Protein AF-A0AAV7AF51-F1 (afdb_monomer)

Mean predicted aligned error: 8.23 Å

Radius of gyration: 23.58 Å; Cα contacts (8 Å, |Δi|>4): 149; chains: 1; bounding box: 45×50×57 Å

Structure (mmCIF, N/CA/C/O backbone):
data_AF-A0AAV7AF51-F1
#
_entry.id   AF-A0AAV7AF51-F1
#
loop_
_atom_site.group_PDB
_atom_site.id
_atom_site.type_symbol
_atom_site.label_atom_id
_atom_site.label_alt_id
_atom_site.label_comp_id
_atom_site.label_asym_id
_atom_site.label_entity_id
_atom_site.label_seq_id
_atom_site.pdbx_PDB_ins_code
_atom_site.Cartn_x
_atom_site.Cartn_y
_atom_site.Cartn_z
_atom_site.occupancy
_atom_site.B_iso_or_equiv
_atom_site.auth_seq_id
_atom_site.auth_comp_id
_atom_site.auth_asym_id
_atom_site.auth_atom_id
_atom_site.pdbx_PDB_model_num
ATOM 1 N N . MET A 1 1 ? 22.263 -39.118 -7.794 1.00 68.19 1 MET A N 1
ATOM 2 C CA . MET A 1 1 ? 21.537 -37.838 -7.919 1.00 68.19 1 MET A CA 1
ATOM 3 C C . MET A 1 1 ? 22.509 -36.867 -8.568 1.00 68.19 1 MET A C 1
ATOM 5 O O . MET A 1 1 ? 23.633 -36.802 -8.084 1.00 68.19 1 MET A O 1
ATOM 9 N N . LEU A 1 2 ? 22.166 -36.248 -9.701 1.00 78.75 2 LEU A N 1
ATOM 10 C CA . LEU A 1 2 ? 23.035 -35.232 -10.309 1.00 78.75 2 LEU A CA 1
ATOM 11 C C . LEU A 1 2 ? 23.042 -33.992 -9.411 1.00 78.75 2 LEU A C 1
ATOM 13 O O . LEU A 1 2 ? 22.055 -33.726 -8.725 1.00 78.75 2 LEU A O 1
ATOM 17 N N . SER A 1 3 ? 24.156 -33.263 -9.369 1.00 91.56 3 SER A N 1
ATOM 18 C CA . SER A 1 3 ? 24.152 -31.954 -8.724 1.00 91.56 3 SER A CA 1
ATOM 19 C C . SER A 1 3 ? 23.450 -30.943 -9.634 1.00 91.56 3 SER A C 1
ATOM 21 O O . SER A 1 3 ? 23.501 -31.065 -10.859 1.00 91.56 3 SER A O 1
ATOM 23 N N . LEU A 1 4 ? 22.863 -29.892 -9.054 1.00 89.19 4 LEU A N 1
ATOM 24 C CA . LEU A 1 4 ? 22.310 -28.771 -9.825 1.00 89.19 4 LEU A CA 1
ATOM 25 C C . LEU A 1 4 ? 23.337 -28.202 -10.826 1.00 89.19 4 LEU A C 1
ATOM 27 O O . LEU A 1 4 ? 22.989 -27.822 -11.941 1.00 89.19 4 LEU A O 1
ATOM 31 N N . GLY A 1 5 ? 24.621 -28.179 -10.451 1.00 91.88 5 GLY A N 1
ATOM 32 C CA . GLY A 1 5 ? 25.701 -27.715 -11.323 1.00 91.88 5 GLY A CA 1
ATOM 33 C C . GLY A 1 5 ? 25.912 -28.601 -12.555 1.00 91.88 5 GLY A C 1
ATOM 34 O O . GLY A 1 5 ? 26.175 -28.078 -13.639 1.00 91.88 5 GLY A O 1
ATOM 35 N N . ASP A 1 6 ? 25.765 -29.919 -12.415 1.00 91.88 6 ASP A N 1
ATOM 36 C CA . ASP A 1 6 ? 25.884 -30.865 -13.532 1.00 91.88 6 ASP A CA 1
ATOM 37 C C . ASP A 1 6 ? 24.681 -30.769 -14.474 1.00 91.88 6 ASP A C 1
ATOM 39 O O . ASP A 1 6 ? 24.840 -30.801 -15.696 1.00 91.88 6 ASP A O 1
ATOM 43 N N . GLU A 1 7 ? 23.487 -30.562 -13.916 1.00 90.12 7 GLU A N 1
ATOM 44 C CA . GLU A 1 7 ? 22.266 -30.339 -14.691 1.00 90.12 7 GLU A CA 1
ATOM 45 C C . GLU A 1 7 ? 22.342 -29.052 -15.520 1.00 90.12 7 GLU A C 1
ATOM 47 O O . GLU A 1 7 ? 22.023 -29.076 -16.709 1.00 90.12 7 GLU A O 1
ATOM 52 N N . ILE A 1 8 ? 22.832 -27.947 -14.942 1.00 88.56 8 ILE A N 1
ATOM 53 C CA . ILE A 1 8 ? 23.019 -26.673 -15.6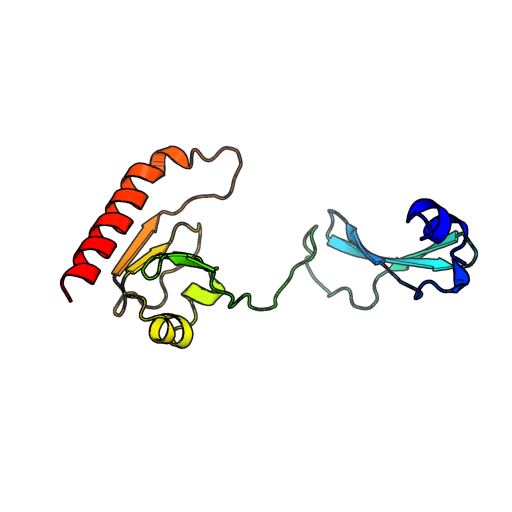57 1.00 88.56 8 ILE A CA 1
ATOM 54 C C . ILE A 1 8 ? 24.047 -26.822 -16.787 1.00 88.56 8 ILE A C 1
ATOM 56 O O . ILE A 1 8 ? 23.803 -2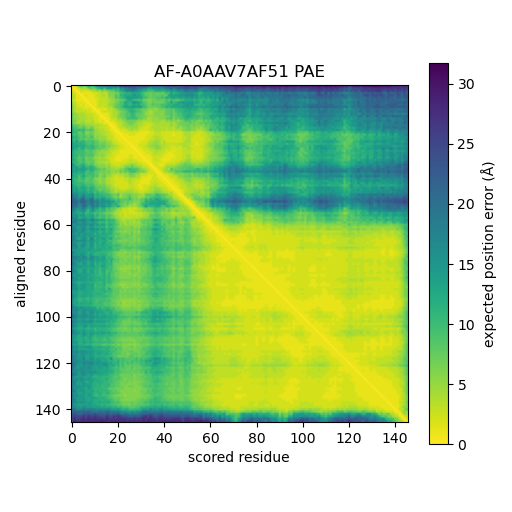6.353 -17.899 1.00 88.56 8 ILE A O 1
ATOM 60 N N . LYS A 1 9 ? 25.180 -27.494 -16.538 1.00 89.06 9 LYS A N 1
ATOM 61 C CA . LYS A 1 9 ? 26.220 -27.722 -17.561 1.00 89.06 9 LYS A CA 1
ATOM 62 C C . LYS A 1 9 ? 25.721 -28.597 -18.712 1.00 89.06 9 LYS A C 1
ATOM 64 O O . LYS A 1 9 ? 26.061 -28.337 -19.863 1.00 89.06 9 LYS A O 1
ATOM 69 N N . GLY A 1 10 ? 24.913 -29.613 -18.409 1.00 88.62 10 GLY A N 1
ATOM 70 C CA . GLY A 1 10 ? 24.296 -30.491 -19.407 1.00 88.62 10 GLY A CA 1
ATOM 71 C C . GLY A 1 10 ? 23.070 -29.886 -20.102 1.00 88.62 10 GLY A C 1
ATOM 72 O O . GLY A 1 10 ? 22.523 -30.485 -21.035 1.00 88.62 10 GLY A O 1
ATOM 73 N N . PHE A 1 11 ? 22.595 -28.715 -19.667 1.00 88.94 11 PHE A N 1
ATOM 74 C CA . PHE A 1 11 ? 21.384 -28.118 -20.205 1.00 88.94 11 PHE A CA 1
ATOM 75 C C . PHE A 1 11 ? 21.633 -27.442 -21.561 1.00 88.94 11 PHE A C 1
ATOM 77 O O . PHE A 1 11 ? 22.330 -26.435 -21.674 1.00 88.94 11 PHE A O 1
ATOM 84 N N . SER A 1 12 ? 20.985 -27.945 -22.617 1.00 87.62 12 SER A N 1
ATOM 85 C CA . SER A 1 12 ? 21.000 -27.275 -23.921 1.00 87.62 12 SER A CA 1
ATOM 86 C C . SER A 1 12 ? 20.226 -25.953 -23.883 1.00 87.62 12 SER A C 1
ATOM 88 O O . SER A 1 12 ? 19.002 -25.953 -23.732 1.00 87.62 12 SER A O 1
ATOM 90 N N . LYS A 1 13 ? 20.921 -24.831 -24.116 1.00 81.62 13 LYS A N 1
ATOM 91 C CA . LYS A 1 13 ? 20.324 -23.484 -24.222 1.00 81.62 13 LYS A CA 1
ATOM 92 C C . LYS A 1 13 ? 19.202 -23.393 -25.266 1.00 81.62 13 LYS A C 1
ATOM 94 O O . LYS A 1 13 ? 18.299 -22.578 -25.115 1.00 81.62 13 LYS A O 1
ATOM 99 N N . ASN A 1 14 ? 19.204 -24.258 -26.282 1.00 83.25 14 ASN A N 1
ATOM 100 C CA . ASN A 1 14 ? 18.152 -24.306 -27.304 1.00 83.25 14 ASN A CA 1
ATOM 101 C C . ASN A 1 14 ? 16.798 -24.781 -26.756 1.00 83.25 14 ASN A C 1
ATOM 103 O O . ASN A 1 14 ? 15.776 -24.536 -27.388 1.00 83.25 14 ASN A O 1
ATOM 107 N N . ARG A 1 15 ? 16.784 -25.428 -25.582 1.00 86.94 15 ARG A N 1
ATOM 108 C CA . ARG A 1 15 ? 15.562 -25.837 -24.874 1.00 86.94 15 ARG A CA 1
ATOM 109 C C . ARG A 1 15 ? 14.985 -24.737 -23.980 1.00 86.94 15 ARG A C 1
ATOM 111 O O . ARG A 1 15 ? 13.907 -24.930 -23.425 1.00 86.94 15 ARG A O 1
ATOM 118 N N . LEU A 1 16 ? 15.675 -23.604 -23.814 1.00 84.38 16 LEU A N 1
ATOM 119 C CA . LEU A 1 16 ? 15.101 -22.455 -23.114 1.00 84.38 16 LEU A CA 1
ATOM 120 C C . LEU A 1 16 ? 13.932 -21.902 -23.931 1.00 84.38 16 LEU A C 1
ATOM 122 O O . LEU A 1 16 ? 14.048 -21.710 -25.145 1.00 84.38 16 LEU A O 1
ATOM 126 N N . LYS A 1 17 ? 12.817 -21.597 -23.255 1.00 87.88 17 LYS A N 1
ATOM 127 C CA . LYS A 1 17 ? 11.739 -20.806 -23.857 1.00 87.88 17 LYS A CA 1
ATOM 128 C C . LYS A 1 17 ? 12.345 -19.502 -24.368 1.00 87.88 17 LYS A C 1
ATOM 130 O O . LYS A 1 17 ? 13.064 -18.835 -23.627 1.00 87.88 17 LYS A O 1
ATOM 135 N N . LYS A 1 18 ? 12.067 -19.148 -25.621 1.00 87.50 18 LYS A N 1
ATOM 136 C CA . LYS A 1 18 ? 12.490 -17.857 -26.167 1.00 87.50 18 LYS A CA 1
ATOM 137 C C . LYS A 1 18 ? 11.777 -16.759 -25.381 1.00 87.50 18 LYS A C 1
ATOM 139 O O . LYS A 1 18 ? 10.558 -16.799 -25.257 1.00 87.50 18 LYS A O 1
ATOM 144 N N . GLN A 1 19 ? 12.555 -15.844 -24.816 1.00 88.06 19 GLN A N 1
ATOM 145 C CA . GLN A 1 19 ? 12.061 -14.707 -24.050 1.00 88.06 19 GLN A CA 1
ATOM 146 C C . GLN A 1 19 ? 12.470 -13.418 -24.754 1.00 88.06 19 GLN A C 1
ATOM 148 O O . GLN A 1 19 ? 13.516 -13.360 -25.407 1.00 88.06 19 GLN A O 1
ATOM 153 N N . CYS A 1 20 ? 11.644 -12.398 -24.588 1.00 91.81 20 CYS A N 1
ATOM 154 C CA . CYS A 1 20 ? 11.998 -11.017 -24.860 1.00 91.81 20 CYS A CA 1
ATOM 155 C C . CYS A 1 20 ? 11.796 -10.220 -23.571 1.00 91.81 20 CYS A C 1
ATOM 157 O O . CYS A 1 20 ? 10.930 -10.564 -22.763 1.00 91.81 20 CYS A O 1
ATOM 159 N N . THR A 1 21 ? 12.604 -9.188 -23.379 1.00 92.25 21 THR A N 1
ATOM 160 C CA . THR A 1 21 ? 12.547 -8.325 -22.203 1.00 92.25 21 THR A CA 1
ATOM 161 C C . THR A 1 21 ? 12.093 -6.950 -22.644 1.00 92.25 21 THR A C 1
ATOM 163 O O . THR A 1 21 ? 12.732 -6.323 -23.482 1.00 92.25 21 THR A O 1
ATOM 166 N N . ARG A 1 22 ? 10.998 -6.465 -22.065 1.00 93.75 22 ARG A N 1
ATOM 167 C CA . ARG A 1 22 ? 10.592 -5.069 -22.206 1.00 93.75 22 ARG A CA 1
ATOM 168 C C . ARG A 1 22 ? 11.349 -4.232 -21.180 1.00 93.75 22 ARG A C 1
ATOM 170 O O . ARG A 1 22 ? 11.214 -4.468 -19.983 1.00 93.75 22 ARG A O 1
ATOM 177 N N . VAL A 1 23 ? 12.130 -3.265 -21.641 1.00 92.75 23 VAL A N 1
ATOM 178 C CA . VAL A 1 23 ? 12.927 -2.363 -20.802 1.00 92.75 23 VAL A CA 1
ATOM 179 C C . VAL A 1 23 ? 12.309 -0.973 -20.858 1.00 92.75 23 VAL A C 1
ATOM 181 O O . VAL A 1 23 ? 12.070 -0.448 -21.942 1.00 92.75 23 VAL A O 1
ATOM 184 N N . THR A 1 24 ? 12.054 -0.375 -19.693 1.00 92.31 24 THR A N 1
ATOM 185 C CA . THR A 1 24 ? 11.644 1.032 -19.567 1.00 92.31 24 THR A CA 1
ATOM 186 C C . THR A 1 24 ? 12.837 1.829 -19.052 1.00 92.31 24 THR A C 1
ATOM 188 O O . THR A 1 24 ? 13.364 1.519 -17.986 1.00 92.31 24 THR A O 1
ATOM 191 N N . SER A 1 25 ? 13.303 2.813 -19.821 1.00 90.75 25 SER A N 1
ATOM 192 C CA . SER A 1 25 ? 14.407 3.689 -19.414 1.00 90.75 25 SER A CA 1
ATOM 193 C C . SER A 1 25 ? 13.953 4.709 -18.366 1.00 90.75 25 SER A C 1
ATOM 195 O O . SER A 1 25 ? 12.759 4.928 -18.182 1.00 90.75 25 SER A O 1
ATOM 197 N N . LEU A 1 26 ? 14.900 5.435 -17.760 1.00 90.69 26 LEU A N 1
ATOM 198 C CA . LEU A 1 26 ? 14.601 6.547 -16.843 1.00 90.69 26 LEU A CA 1
ATOM 199 C C . LEU A 1 26 ? 13.793 7.684 -17.492 1.00 90.69 26 LEU A C 1
ATOM 201 O O . LEU A 1 26 ? 13.117 8.430 -16.792 1.00 90.69 26 LEU A O 1
ATOM 205 N N . SER A 1 27 ? 13.841 7.815 -18.821 1.00 90.00 27 SER A N 1
ATOM 206 C CA . SER A 1 27 ? 13.026 8.785 -19.562 1.00 90.00 27 SER A CA 1
ATOM 207 C C . SER A 1 27 ? 11.627 8.258 -19.903 1.00 90.00 27 SER A C 1
ATOM 209 O O . SER A 1 27 ? 10.883 8.936 -20.602 1.00 90.00 27 SER A O 1
ATOM 211 N N . GLY A 1 28 ? 11.304 7.024 -19.510 1.00 90.31 28 GLY A N 1
ATOM 212 C CA . GLY A 1 28 ? 10.059 6.338 -19.848 1.00 90.31 28 GLY A CA 1
ATOM 213 C C . GLY A 1 28 ? 10.011 5.738 -21.253 1.00 90.31 28 GLY A C 1
ATOM 214 O O . GLY A 1 28 ? 8.980 5.197 -21.646 1.00 90.31 28 GLY A O 1
ATOM 215 N N . LYS A 1 29 ? 11.117 5.779 -22.011 1.00 91.06 29 LYS A N 1
ATOM 216 C CA . LYS A 1 29 ? 11.192 5.124 -23.324 1.00 91.06 29 LYS A CA 1
ATOM 217 C C . LYS A 1 29 ? 11.136 3.608 -23.133 1.00 91.06 29 LYS A C 1
ATOM 219 O O . LYS A 1 29 ? 11.892 3.077 -22.316 1.00 91.06 29 LYS A O 1
ATOM 224 N N . ARG A 1 30 ? 10.292 2.920 -23.906 1.00 92.88 30 ARG A N 1
ATOM 225 C CA . ARG A 1 30 ? 10.180 1.459 -23.877 1.00 92.88 30 ARG A CA 1
ATOM 226 C C . ARG A 1 30 ? 10.853 0.831 -25.093 1.00 92.88 30 ARG A C 1
ATOM 228 O O . ARG A 1 30 ? 10.654 1.266 -26.223 1.00 92.88 30 ARG A O 1
ATOM 235 N N . ILE A 1 31 ? 11.658 -0.197 -24.844 1.00 94.44 31 ILE A N 1
ATOM 236 C CA . ILE A 1 31 ? 12.321 -1.012 -25.868 1.00 94.44 31 ILE A CA 1
ATOM 237 C C . ILE A 1 31 ? 12.096 -2.495 -25.572 1.00 94.44 31 ILE A C 1
ATOM 239 O O . ILE A 1 31 ? 11.948 -2.889 -24.416 1.00 94.44 31 ILE A O 1
ATOM 243 N N . ILE A 1 32 ? 12.097 -3.324 -26.609 1.00 95.31 32 ILE A N 1
ATOM 244 C CA . ILE A 1 32 ? 12.052 -4.780 -26.508 1.00 95.31 32 ILE A CA 1
ATOM 245 C C . ILE A 1 32 ? 13.424 -5.340 -26.877 1.00 95.31 32 ILE A C 1
ATOM 247 O O . ILE A 1 32 ? 13.869 -5.233 -28.021 1.00 95.31 32 ILE A O 1
ATOM 251 N N . GLU A 1 33 ? 14.081 -5.976 -25.912 1.00 95.19 33 GLU A N 1
ATOM 252 C CA . GLU A 1 33 ? 15.322 -6.717 -26.108 1.00 95.19 33 GLU A CA 1
ATOM 253 C C . GLU A 1 33 ? 15.015 -8.193 -26.371 1.00 95.19 33 GLU A C 1
ATOM 255 O O . GLU A 1 33 ? 14.332 -8.860 -25.592 1.00 95.19 33 GLU A O 1
ATOM 260 N N . THR A 1 34 ? 15.529 -8.740 -27.468 1.00 93.00 34 THR A N 1
ATOM 261 C CA . THR A 1 34 ? 15.386 -10.159 -27.807 1.00 93.00 34 THR A CA 1
ATOM 262 C C . THR A 1 34 ? 16.743 -10.766 -28.126 1.00 93.00 34 THR A C 1
ATOM 264 O O . THR A 1 34 ? 17.462 -10.279 -28.995 1.00 93.00 34 THR A O 1
ATOM 267 N N . TRP A 1 35 ? 17.073 -11.882 -27.478 1.00 86.69 35 TRP A N 1
ATOM 268 C CA . TRP A 1 35 ? 18.258 -12.671 -27.817 1.00 86.69 35 TRP A CA 1
ATOM 269 C C . TRP A 1 35 ? 18.000 -13.535 -29.059 1.00 86.69 35 TRP A C 1
ATOM 271 O O . TRP A 1 35 ? 17.214 -14.487 -29.008 1.00 86.69 35 TRP A O 1
ATOM 281 N N . LYS A 1 36 ? 18.688 -13.238 -30.167 1.00 84.00 36 LYS A N 1
ATOM 282 C CA . LYS A 1 36 ? 18.692 -14.045 -31.400 1.00 84.00 36 LYS A CA 1
ATOM 283 C C . LYS A 1 36 ? 20.121 -14.190 -31.912 1.00 84.00 36 LYS A C 1
ATOM 285 O O . LYS A 1 36 ? 20.881 -13.236 -31.882 1.00 84.00 36 LYS A O 1
ATOM 290 N N . ASP A 1 37 ? 20.495 -15.398 -32.324 1.00 83.00 37 ASP A N 1
ATOM 291 C CA . ASP A 1 37 ? 21.790 -15.680 -32.963 1.00 83.00 37 ASP A CA 1
ATOM 292 C C . ASP A 1 37 ? 23.021 -15.185 -32.179 1.00 83.00 37 ASP A C 1
ATOM 294 O O . ASP A 1 37 ? 24.002 -14.710 -32.737 1.00 83.00 37 ASP A O 1
ATOM 298 N N . SER A 1 38 ? 22.977 -15.334 -30.850 1.00 81.75 38 SER A N 1
ATOM 299 C CA . SER A 1 38 ? 24.011 -14.853 -29.911 1.00 81.75 38 SER A CA 1
ATOM 300 C C . SER A 1 38 ? 24.200 -13.330 -29.874 1.00 81.75 38 SER A C 1
ATOM 302 O O . SER A 1 38 ? 25.182 -12.852 -29.312 1.00 81.75 38 SER A O 1
ATOM 304 N N . LEU A 1 39 ? 23.248 -12.574 -30.418 1.00 85.62 39 LEU A N 1
ATOM 305 C CA . LEU A 1 39 ? 23.193 -11.118 -30.400 1.00 85.62 39 LEU A CA 1
ATOM 306 C C . LEU A 1 39 ? 21.913 -10.642 -29.699 1.00 85.62 39 LEU A C 1
ATOM 308 O O . LEU A 1 39 ? 20.862 -11.291 -29.742 1.00 85.62 39 LEU A O 1
ATOM 312 N N . VAL A 1 40 ? 22.005 -9.487 -29.042 1.00 88.88 40 VAL A N 1
ATOM 313 C CA . VAL A 1 40 ? 20.837 -8.785 -28.501 1.00 88.88 40 VAL A CA 1
ATOM 314 C C . VAL A 1 40 ? 20.294 -7.876 -29.594 1.00 88.88 40 VAL A C 1
ATOM 316 O O . VAL A 1 40 ? 20.968 -6.948 -30.032 1.00 88.88 40 VAL A O 1
ATOM 319 N N . HIS A 1 41 ? 19.070 -8.146 -30.035 1.00 92.12 41 HIS A N 1
ATOM 320 C CA . HIS A 1 41 ? 18.313 -7.235 -30.883 1.00 92.12 41 HIS A CA 1
ATOM 321 C C . HIS A 1 41 ? 17.445 -6.342 -30.010 1.00 92.12 41 HIS A C 1
ATOM 323 O O . HIS A 1 41 ? 16.692 -6.846 -29.179 1.00 92.12 41 HIS A O 1
ATOM 329 N N . VAL A 1 42 ? 17.531 -5.035 -30.231 1.00 94.12 42 VAL A N 1
ATOM 330 C CA . VAL A 1 42 ? 16.761 -4.024 -29.507 1.00 94.12 42 VAL A CA 1
ATOM 331 C C . VAL A 1 42 ? 15.873 -3.296 -30.505 1.00 94.12 42 VAL A C 1
ATOM 333 O O . VAL A 1 42 ? 16.366 -2.806 -31.521 1.00 94.12 42 VAL A O 1
ATOM 336 N N . VAL A 1 43 ? 14.575 -3.239 -30.229 1.00 95.12 43 VAL A N 1
ATOM 337 C CA . VAL A 1 43 ? 13.595 -2.479 -31.019 1.00 95.12 43 VAL A CA 1
ATOM 338 C C . VAL A 1 43 ? 12.771 -1.590 -30.097 1.00 95.12 43 VAL A C 1
ATOM 340 O O . VAL A 1 43 ? 12.655 -1.893 -28.912 1.00 95.12 43 VAL A O 1
ATOM 343 N N . ASP A 1 44 ? 12.201 -0.506 -30.616 1.00 92.94 44 ASP A N 1
ATOM 344 C CA . ASP A 1 44 ? 11.234 0.287 -29.852 1.00 92.94 44 ASP A CA 1
ATOM 345 C C . ASP A 1 44 ? 9.969 -0.548 -29.578 1.00 92.94 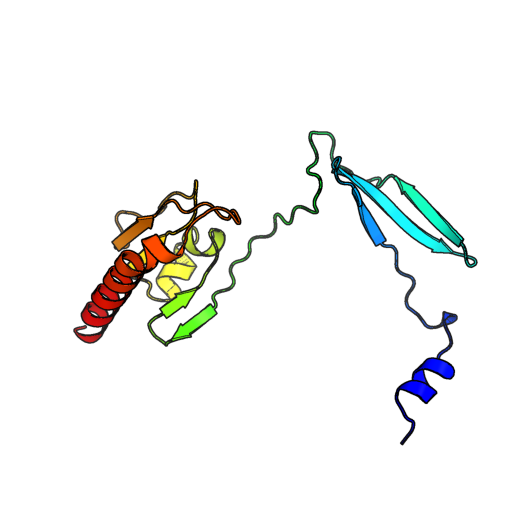44 ASP A C 1
ATOM 347 O O . ASP A 1 44 ? 9.588 -1.399 -30.386 1.00 92.94 44 ASP A O 1
ATOM 351 N N . ASP A 1 45 ? 9.354 -0.349 -28.411 1.00 91.69 45 ASP A N 1
ATOM 352 C CA . ASP A 1 45 ? 8.129 -1.058 -28.030 1.00 91.69 45 ASP A CA 1
ATOM 353 C C . ASP A 1 45 ? 6.936 -0.507 -28.830 1.00 91.69 45 ASP A C 1
ATOM 355 O O . ASP A 1 45 ? 6.590 0.664 -28.656 1.00 91.69 45 ASP A O 1
ATOM 359 N N . PRO A 1 46 ? 6.298 -1.308 -29.706 1.00 86.88 46 PRO A N 1
ATOM 360 C CA . PRO A 1 46 ? 5.189 -0.832 -30.530 1.00 86.88 46 PRO A CA 1
ATOM 361 C C . PRO A 1 46 ? 3.951 -0.472 -29.700 1.00 86.88 46 PRO A C 1
ATOM 363 O O . PRO A 1 46 ? 3.125 0.308 -30.161 1.00 86.88 46 PRO A O 1
ATOM 366 N N . ASP A 1 47 ? 3.841 -1.011 -28.481 1.00 87.19 47 ASP A N 1
ATOM 367 C CA . ASP A 1 47 ? 2.743 -0.738 -27.553 1.00 87.19 47 ASP A CA 1
ATOM 368 C C . ASP A 1 47 ? 3.061 0.439 -26.608 1.00 87.19 47 ASP A C 1
ATOM 370 O O . ASP A 1 47 ? 2.401 0.612 -25.577 1.00 87.19 47 ASP A O 1
ATOM 374 N N . GLN A 1 48 ? 4.104 1.232 -26.889 1.00 83.12 48 GLN A N 1
ATOM 375 C CA . GLN A 1 48 ? 4.405 2.410 -26.082 1.00 83.12 48 GLN A CA 1
ATOM 376 C C . GLN A 1 48 ? 3.258 3.434 -26.220 1.00 83.12 48 GLN A C 1
ATOM 378 O O . GLN A 1 48 ? 2.986 3.887 -27.329 1.00 83.12 48 GLN A O 1
ATOM 383 N N . PRO A 1 49 ? 2.585 3.822 -25.118 1.00 78.00 49 PRO A N 1
ATOM 384 C CA . PRO A 1 49 ? 1.487 4.778 -25.185 1.00 78.00 49 PRO A CA 1
ATOM 385 C C . PRO A 1 49 ? 1.981 6.174 -25.583 1.00 78.00 49 PRO A C 1
ATOM 387 O O . PRO A 1 49 ? 3.038 6.623 -25.129 1.00 78.00 49 PRO A O 1
ATOM 390 N N . ASP A 1 50 ? 1.176 6.877 -26.381 1.00 75.44 50 ASP A N 1
ATOM 391 C CA . ASP A 1 50 ? 1.392 8.285 -26.707 1.00 75.44 50 ASP A CA 1
ATOM 392 C C . ASP A 1 50 ? 1.138 9.148 -25.462 1.00 75.44 50 ASP A C 1
ATOM 394 O O . ASP A 1 50 ? 0.015 9.231 -24.962 1.00 75.44 50 ASP A O 1
ATOM 398 N N . GLY A 1 51 ? 2.181 9.796 -24.939 1.00 73.81 51 GLY A N 1
ATOM 399 C CA . GLY A 1 51 ? 2.057 10.700 -23.795 1.00 73.81 51 GLY A CA 1
ATOM 400 C C . GLY A 1 51 ? 3.261 10.696 -22.849 1.00 73.81 51 GLY A C 1
ATOM 401 O O . GLY A 1 51 ? 4.276 10.052 -23.123 1.00 73.81 51 GLY A O 1
ATOM 402 N N . PRO A 1 52 ? 3.178 11.443 -21.732 1.00 72.81 52 PRO A N 1
ATOM 403 C CA . PRO A 1 52 ? 4.215 11.437 -20.710 1.00 72.81 52 PRO A CA 1
ATOM 404 C C . PRO A 1 52 ? 4.334 10.039 -20.090 1.00 72.81 52 PRO A C 1
ATOM 406 O O . PRO A 1 52 ? 3.418 9.555 -19.429 1.00 72.81 52 PRO A O 1
ATOM 409 N N . ALA A 1 53 ? 5.481 9.397 -20.305 1.00 81.00 53 ALA A N 1
ATOM 410 C CA . ALA A 1 53 ? 5.822 8.117 -19.705 1.00 81.00 53 ALA A CA 1
ATOM 411 C C . ALA A 1 53 ? 6.697 8.327 -18.464 1.00 81.00 53 ALA A C 1
ATOM 413 O O . ALA A 1 53 ? 7.557 9.208 -18.425 1.00 81.00 53 ALA A O 1
ATOM 414 N N . CYS A 1 54 ? 6.491 7.499 -17.445 1.00 83.62 54 CYS A N 1
ATOM 415 C CA . CYS A 1 54 ? 7.345 7.493 -16.266 1.00 83.62 54 CYS A CA 1
ATOM 416 C C . CYS A 1 54 ? 8.584 6.625 -16.491 1.00 83.62 54 CYS A C 1
ATOM 418 O O . CYS A 1 54 ? 8.530 5.633 -17.214 1.00 83.62 54 CYS A O 1
ATOM 420 N N . GLY A 1 55 ? 9.684 6.955 -15.809 1.00 87.88 55 GLY A N 1
ATOM 421 C CA . GLY A 1 55 ? 10.945 6.206 -15.854 1.00 87.88 55 GLY A CA 1
ATOM 422 C C . GLY A 1 55 ? 10.918 4.807 -15.220 1.00 87.88 55 GLY A C 1
ATOM 423 O O . GLY A 1 55 ? 11.967 4.269 -14.880 1.00 87.88 55 GLY A O 1
ATOM 424 N N . TYR A 1 56 ? 9.729 4.249 -14.999 1.00 85.31 56 TYR A N 1
ATOM 425 C CA . TYR A 1 56 ? 9.471 2.976 -14.337 1.00 85.31 56 TYR A CA 1
ATOM 426 C C . TYR A 1 56 ? 8.278 2.270 -14.991 1.00 85.31 56 TYR A C 1
ATOM 428 O O . TYR A 1 56 ? 7.470 2.881 -15.696 1.00 85.31 56 TYR A O 1
ATOM 436 N N . VAL A 1 57 ? 8.161 0.961 -14.763 1.00 85.50 57 VAL A N 1
ATOM 437 C CA . VAL A 1 57 ? 7.019 0.176 -15.243 1.00 85.50 57 VAL A CA 1
ATOM 438 C C . VAL A 1 57 ? 5.825 0.465 -14.340 1.00 85.50 57 VAL A C 1
ATOM 440 O O . VAL A 1 57 ? 5.833 0.106 -13.168 1.00 85.50 57 VAL A O 1
ATOM 443 N N . GLN A 1 58 ? 4.817 1.141 -14.882 1.00 82.94 58 GLN A N 1
ATOM 444 C CA . GLN A 1 58 ? 3.548 1.349 -14.193 1.00 82.94 58 GLN A CA 1
ATOM 445 C C . GLN A 1 58 ? 2.734 0.057 -14.217 1.00 82.94 58 GLN A C 1
ATOM 447 O O . GLN A 1 58 ? 2.442 -0.466 -15.295 1.00 82.94 58 GLN A O 1
ATOM 452 N N . ASP A 1 59 ? 2.356 -0.423 -13.039 1.00 83.75 59 ASP A N 1
ATOM 453 C CA . ASP A 1 59 ? 1.309 -1.422 -12.875 1.00 83.75 59 ASP A CA 1
ATOM 454 C C . ASP A 1 59 ? 0.014 -0.692 -12.510 1.00 83.75 59 ASP A C 1
ATOM 456 O O . ASP A 1 59 ? -0.023 0.070 -11.547 1.00 83.75 59 ASP A O 1
ATOM 460 N N . LEU A 1 60 ? -1.014 -0.856 -13.342 1.00 84.88 60 LEU A N 1
ATOM 461 C CA . LEU A 1 60 ? -2.337 -0.251 -13.149 1.00 84.88 60 LEU A CA 1
ATOM 462 C C . LEU A 1 60 ? -3.376 -1.290 -12.718 1.00 84.88 60 LEU A C 1
ATOM 464 O O . LEU A 1 60 ? -4.562 -0.973 -12.617 1.00 84.88 60 LEU A O 1
ATOM 468 N N . SER A 1 61 ? -2.960 -2.546 -12.543 1.00 91.06 61 SER A N 1
ATOM 469 C CA . SER A 1 61 ? -3.837 -3.563 -11.985 1.00 91.06 61 SER A CA 1
ATOM 470 C C . SER A 1 61 ? -4.072 -3.279 -10.504 1.00 91.06 61 SER A C 1
ATOM 472 O O . SER A 1 61 ? -3.174 -2.827 -9.798 1.00 91.06 61 SER A O 1
ATOM 474 N N . LEU A 1 62 ? -5.304 -3.504 -10.046 1.00 91.69 62 LEU A N 1
ATOM 475 C CA . LEU A 1 62 ? -5.647 -3.306 -8.641 1.00 91.69 62 LEU A CA 1
ATOM 476 C C . LEU A 1 62 ? -4.998 -4.402 -7.796 1.00 91.69 62 LEU A C 1
ATOM 478 O O . LEU A 1 62 ? -5.211 -5.590 -8.062 1.00 91.69 62 LEU A O 1
ATOM 482 N N . ASP A 1 63 ? -4.294 -4.017 -6.736 1.00 92.75 63 ASP A N 1
ATOM 483 C CA . ASP A 1 63 ? -3.783 -4.954 -5.740 1.00 92.75 63 ASP A CA 1
ATOM 484 C C . ASP A 1 63 ? -4.748 -5.056 -4.557 1.00 92.75 63 ASP A C 1
ATOM 486 O O . ASP A 1 63 ? -4.631 -4.359 -3.548 1.00 92.75 63 ASP A O 1
ATOM 490 N N . LEU A 1 64 ? -5.725 -5.954 -4.690 1.00 95.62 64 LEU A N 1
ATOM 491 C CA . LEU A 1 64 ? -6.759 -6.207 -3.681 1.00 95.62 64 LEU A CA 1
ATOM 492 C C . LEU A 1 64 ? -6.347 -7.261 -2.635 1.00 95.62 64 LEU A C 1
ATOM 494 O O . LEU A 1 64 ? -7.197 -7.839 -1.948 1.00 95.62 64 LEU A O 1
ATOM 498 N N . GLN A 1 65 ? -5.052 -7.560 -2.522 1.00 95.44 65 GLN A N 1
ATOM 499 C CA . GLN A 1 65 ? -4.544 -8.520 -1.548 1.00 95.44 65 GLN A CA 1
ATOM 500 C C . GLN A 1 65 ? -4.524 -7.931 -0.135 1.00 95.44 65 GLN A C 1
ATOM 502 O O . GLN A 1 65 ? -4.125 -6.791 0.091 1.00 95.44 65 GLN A O 1
ATOM 507 N N . ILE A 1 66 ? -4.911 -8.752 0.844 1.00 96.50 66 ILE A N 1
ATOM 508 C CA . ILE A 1 66 ? -4.848 -8.406 2.266 1.00 96.50 66 ILE A CA 1
ATOM 509 C C . ILE A 1 66 ? -3.873 -9.333 2.974 1.00 96.50 66 ILE A C 1
ATOM 511 O O . ILE A 1 66 ? -4.023 -10.556 2.949 1.00 96.50 66 ILE A O 1
ATOM 515 N N . GLY A 1 67 ? -2.920 -8.734 3.683 1.00 97.62 67 GLY A N 1
ATOM 516 C CA . GLY A 1 67 ? -2.080 -9.420 4.651 1.00 97.62 67 GLY A CA 1
ATOM 517 C C . GLY A 1 67 ? -2.764 -9.476 6.014 1.00 97.62 67 GLY A C 1
ATOM 518 O O . GLY A 1 67 ? -2.935 -8.453 6.671 1.00 97.62 67 GLY A O 1
ATOM 519 N N . VAL A 1 68 ? -3.127 -10.672 6.478 1.00 97.25 68 VAL A N 1
ATOM 520 C CA . VAL A 1 68 ? -3.614 -10.875 7.851 1.00 97.25 68 VAL A CA 1
ATOM 521 C C . VAL A 1 68 ? -2.411 -11.103 8.765 1.00 97.25 68 VAL A C 1
ATOM 523 O O . VAL A 1 68 ? -1.814 -12.176 8.751 1.00 97.25 68 VAL A O 1
ATOM 526 N N . ILE A 1 69 ? -2.046 -10.099 9.565 1.00 97.12 69 ILE A N 1
ATOM 527 C CA . ILE A 1 69 ? -0.905 -10.183 10.495 1.00 97.12 69 ILE A CA 1
ATOM 528 C C . ILE A 1 69 ? -1.338 -10.839 11.810 1.00 97.12 69 ILE A C 1
ATOM 530 O O . ILE A 1 69 ? -0.634 -11.670 12.386 1.00 97.12 69 ILE A O 1
ATOM 534 N N . LYS A 1 70 ? -2.525 -10.460 12.290 1.00 95.00 70 LYS A N 1
ATOM 535 C CA . LYS A 1 70 ? -3.232 -11.066 13.424 1.00 95.00 70 LYS A CA 1
ATOM 536 C C . LYS A 1 70 ? -4.724 -11.115 13.089 1.00 95.00 70 LYS A C 1
ATOM 538 O O . LYS A 1 70 ? -5.155 -10.357 12.225 1.00 95.00 70 LYS A O 1
ATOM 543 N N . PRO A 1 71 ? -5.543 -11.912 13.800 1.00 93.12 71 PRO A N 1
ATOM 544 C CA . PRO A 1 71 ? -6.989 -11.951 13.556 1.00 93.12 71 PRO A CA 1
ATOM 545 C C . PRO A 1 71 ? -7.692 -10.581 13.590 1.00 93.12 71 PRO A C 1
ATOM 547 O O . PRO A 1 71 ? -8.739 -10.423 12.979 1.00 93.12 71 PRO A O 1
ATOM 550 N N . TRP A 1 72 ? -7.111 -9.600 14.287 1.00 94.69 72 TRP A N 1
ATOM 551 C CA . TRP A 1 72 ? -7.622 -8.233 14.439 1.00 94.69 72 TRP A CA 1
ATOM 552 C C . TRP A 1 72 ? -6.738 -7.160 13.772 1.00 94.69 72 TRP A C 1
ATOM 554 O O . TRP A 1 72 ? -7.033 -5.977 13.900 1.00 94.69 72 TRP A O 1
ATOM 564 N N . LEU A 1 73 ? -5.648 -7.543 13.090 1.00 97.00 73 LEU A N 1
ATOM 565 C CA . LEU A 1 73 ? -4.707 -6.608 12.461 1.00 97.00 73 LEU A CA 1
ATOM 566 C C . LEU A 1 73 ? -4.430 -7.017 11.016 1.00 97.00 73 LEU A C 1
ATOM 568 O O . LEU A 1 73 ? -3.838 -8.069 10.753 1.00 97.00 73 LEU A O 1
ATOM 572 N N . LEU A 1 74 ? -4.835 -6.144 10.101 1.00 97.94 74 LEU A N 1
ATOM 573 C CA . LEU A 1 74 ? -4.743 -6.326 8.659 1.00 97.94 74 LEU A CA 1
ATOM 574 C C . LEU A 1 74 ? -3.789 -5.287 8.067 1.00 97.94 74 LEU A C 1
ATOM 576 O O . LEU A 1 74 ? -3.675 -4.178 8.586 1.00 97.94 74 LEU A O 1
ATOM 580 N N . LEU A 1 75 ? -3.145 -5.645 6.963 1.00 98.12 75 LEU A N 1
ATOM 581 C CA . LEU A 1 75 ? -2.345 -4.754 6.136 1.00 98.12 75 LEU A CA 1
ATOM 582 C C . LEU A 1 75 ? -2.852 -4.842 4.693 1.00 98.12 75 LEU A C 1
ATOM 584 O O . LEU A 1 75 ? -3.085 -5.941 4.190 1.00 98.12 75 LEU A O 1
ATOM 588 N N . GLY A 1 76 ? -3.030 -3.698 4.040 1.00 96.69 76 GLY A N 1
ATOM 589 C CA . GLY A 1 76 ? -3.521 -3.615 2.668 1.00 96.69 76 GLY A CA 1
ATOM 590 C C . GLY A 1 76 ? -3.071 -2.327 1.987 1.00 96.69 76 GLY A C 1
ATOM 591 O O . GLY A 1 76 ? -2.631 -1.386 2.651 1.00 96.69 76 GLY A O 1
ATOM 592 N N . SER A 1 77 ? -3.166 -2.318 0.661 1.00 96.12 77 SER A N 1
ATOM 593 C CA . SER A 1 77 ? -2.857 -1.173 -0.196 1.00 96.12 77 SER A CA 1
ATOM 594 C C . SER A 1 77 ? -3.961 -0.104 -0.146 1.00 96.12 77 SER A C 1
ATOM 596 O O . SER A 1 77 ? -5.008 -0.280 0.488 1.00 96.12 77 SER A O 1
ATOM 598 N N . GLN A 1 78 ? -3.753 1.004 -0.868 1.00 95.38 78 GLN A N 1
ATOM 599 C CA . GLN A 1 78 ? -4.827 1.960 -1.139 1.00 95.38 78 GLN A CA 1
ATOM 600 C C . GLN A 1 78 ? -6.017 1.278 -1.830 1.00 95.38 78 GLN A C 1
ATOM 602 O O . GLN A 1 78 ? -7.150 1.560 -1.454 1.00 95.38 78 GLN A O 1
ATOM 607 N N . ASP A 1 79 ? -5.784 0.376 -2.786 1.00 96.38 79 ASP A N 1
ATOM 608 C CA . ASP A 1 79 ? -6.864 -0.271 -3.542 1.00 96.38 79 ASP A CA 1
ATOM 609 C C . ASP A 1 79 ? -7.806 -1.044 -2.611 1.00 96.38 79 ASP A C 1
ATOM 611 O O . ASP A 1 79 ? -9.026 -0.914 -2.701 1.00 96.38 79 ASP A O 1
ATOM 615 N N . VAL A 1 80 ? -7.248 -1.766 -1.632 1.00 97.19 80 VAL A N 1
ATOM 616 C CA . VAL A 1 80 ? -8.028 -2.417 -0.568 1.00 97.19 80 VAL A CA 1
ATOM 617 C C . VAL A 1 80 ? -8.810 -1.399 0.260 1.00 97.19 80 VAL A C 1
ATOM 619 O O . VAL A 1 80 ? -9.987 -1.612 0.546 1.00 97.19 80 VAL A O 1
ATOM 622 N N . ALA A 1 81 ? -8.172 -0.298 0.666 1.00 96.81 81 ALA A N 1
ATOM 623 C CA . ALA A 1 81 ? -8.809 0.736 1.482 1.00 96.81 81 ALA A CA 1
ATOM 624 C C . ALA A 1 81 ? -9.955 1.463 0.749 1.00 96.81 81 ALA A C 1
ATOM 626 O O . ALA A 1 81 ? -10.792 2.097 1.395 1.00 96.81 81 ALA A O 1
ATOM 627 N N . GLN A 1 82 ? -10.003 1.372 -0.582 1.00 96.00 82 GLN A N 1
ATOM 628 C CA . GLN A 1 82 ? -11.055 1.941 -1.423 1.00 96.00 82 GLN A CA 1
ATOM 629 C C . GLN A 1 82 ? -12.149 0.924 -1.796 1.00 96.00 82 GLN A C 1
ATOM 631 O O . GLN A 1 82 ? -13.200 1.328 -2.296 1.00 96.00 82 GLN A O 1
ATOM 636 N N . ASP A 1 83 ? -11.967 -0.368 -1.503 1.00 97.62 83 ASP A N 1
ATOM 637 C CA . ASP A 1 83 ? -12.966 -1.408 -1.762 1.00 97.62 83 ASP A CA 1
ATOM 638 C C . ASP A 1 83 ? -13.835 -1.685 -0.523 1.00 97.62 83 ASP A C 1
ATOM 640 O O . ASP A 1 83 ? -13.468 -2.409 0.408 1.00 97.62 83 ASP A O 1
ATOM 644 N N . HIS A 1 84 ? -15.047 -1.126 -0.532 1.00 97.38 84 HIS A N 1
ATOM 645 C CA . HIS A 1 84 ? -16.021 -1.288 0.552 1.00 97.38 84 HIS A CA 1
ATOM 646 C C . HIS A 1 84 ? -16.365 -2.753 0.849 1.00 97.38 84 HIS A C 1
ATOM 648 O O . HIS A 1 84 ? -16.437 -3.153 2.014 1.00 97.38 84 HIS A O 1
ATOM 654 N N . ASN A 1 85 ? -16.547 -3.570 -0.191 1.00 97.56 85 ASN A N 1
ATOM 655 C CA . ASN A 1 85 ? -16.977 -4.959 -0.043 1.00 97.56 85 ASN A CA 1
ATOM 656 C C . ASN A 1 85 ? -15.904 -5.785 0.659 1.00 97.56 85 ASN A C 1
ATOM 658 O O . ASN A 1 85 ? -16.213 -6.607 1.525 1.00 97.56 85 ASN A O 1
ATOM 662 N N . ILE A 1 86 ? -14.639 -5.553 0.311 1.00 97.12 86 ILE A N 1
ATOM 663 C CA . ILE A 1 86 ? -13.499 -6.185 0.963 1.00 97.12 86 ILE A CA 1
ATOM 664 C C . ILE A 1 86 ? -13.426 -5.747 2.428 1.00 97.12 86 ILE A C 1
ATOM 666 O O . ILE A 1 86 ? -13.379 -6.609 3.309 1.00 97.12 86 ILE A O 1
ATOM 670 N N . LEU A 1 87 ? -13.500 -4.446 2.717 1.00 97.75 87 LEU A N 1
ATOM 671 C CA . LEU A 1 87 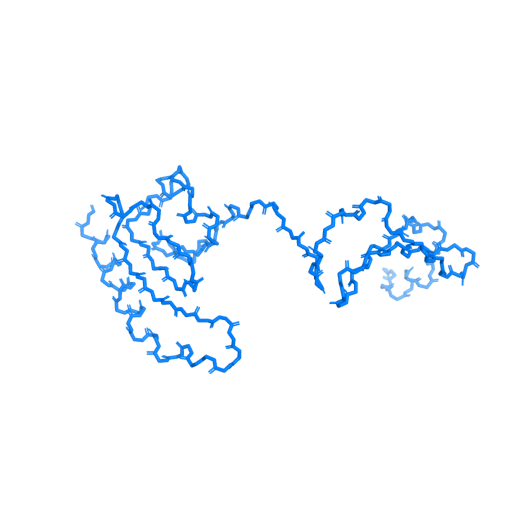? -13.469 -3.945 4.095 1.00 97.75 87 LEU A CA 1
ATOM 672 C C . LEU A 1 87 ? -14.587 -4.559 4.957 1.00 97.75 87 LEU A C 1
ATOM 674 O O . LEU A 1 87 ? -14.330 -5.021 6.072 1.00 97.75 87 LEU A O 1
ATOM 678 N N . LYS A 1 88 ? -15.816 -4.654 4.431 1.00 97.25 88 LYS A N 1
ATOM 679 C CA . LYS A 1 88 ? -16.941 -5.302 5.129 1.00 97.25 88 LYS A CA 1
ATOM 680 C C . LYS A 1 88 ? -16.751 -6.809 5.280 1.00 97.25 88 LYS A C 1
ATOM 682 O O . LYS A 1 88 ? -17.014 -7.343 6.358 1.00 97.25 88 LYS A O 1
ATOM 687 N N . LYS A 1 89 ?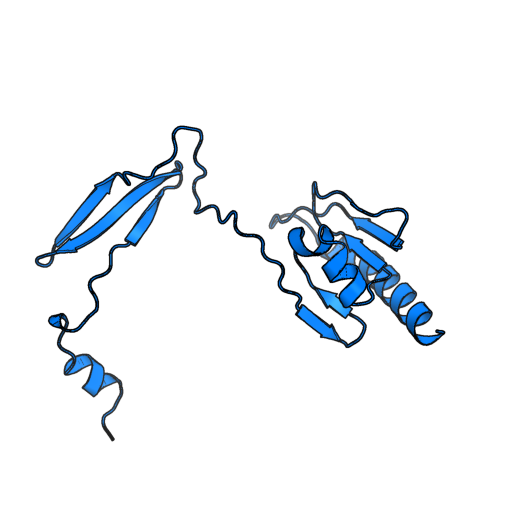 -16.254 -7.502 4.250 1.00 96.69 89 LYS A N 1
ATOM 688 C CA . LYS A 1 89 ? -15.953 -8.945 4.295 1.00 96.69 89 LYS A CA 1
ATOM 689 C C . LYS A 1 89 ? -14.967 -9.280 5.414 1.00 96.69 89 LYS A C 1
ATOM 691 O O . LYS A 1 89 ? -15.153 -10.278 6.108 1.00 96.69 89 LYS A O 1
ATOM 696 N N . TYR A 1 90 ? -13.951 -8.441 5.603 1.00 96.44 90 TYR A N 1
ATOM 697 C CA . TYR A 1 90 ? -12.959 -8.587 6.670 1.00 96.44 90 TYR A CA 1
ATOM 698 C C . TYR A 1 90 ? -13.380 -7.945 7.998 1.00 96.44 90 TYR A C 1
ATOM 700 O O . TYR A 1 90 ? -12.612 -7.984 8.956 1.00 96.44 90 TYR A O 1
ATOM 708 N N . LYS A 1 91 ? -14.606 -7.407 8.082 1.00 95.75 91 LYS A N 1
ATOM 709 C CA . LYS A 1 91 ? -15.171 -6.772 9.282 1.00 95.75 91 LYS A CA 1
ATOM 710 C C . LYS A 1 91 ? -14.271 -5.667 9.840 1.00 95.75 91 LYS A C 1
ATOM 712 O O . LYS A 1 91 ? -14.111 -5.536 11.051 1.00 95.75 91 LYS A O 1
ATOM 717 N N . VAL A 1 92 ? -13.676 -4.883 8.946 1.00 97.38 92 VAL A N 1
ATOM 718 C CA . VAL A 1 92 ? -12.873 -3.724 9.332 1.00 97.38 92 VAL A CA 1
ATOM 719 C C . VAL A 1 92 ? -13.767 -2.720 10.054 1.00 97.38 92 VAL A C 1
ATOM 721 O O . VAL A 1 92 ? -14.882 -2.445 9.619 1.00 97.38 92 VAL A O 1
ATOM 724 N N . THR A 1 93 ? -13.278 -2.179 11.165 1.00 97.25 93 THR A N 1
ATOM 725 C CA . THR A 1 93 ? -13.953 -1.122 11.939 1.00 97.25 93 THR A CA 1
ATOM 726 C C . THR A 1 93 ? -13.114 0.148 12.015 1.00 97.25 93 THR A C 1
ATOM 728 O O . THR A 1 93 ? -13.658 1.249 12.036 1.00 97.25 93 THR A O 1
ATOM 731 N N . HIS A 1 94 ? -11.788 -0.007 12.011 1.00 98.25 94 HIS A N 1
ATOM 732 C CA . HIS A 1 94 ? -10.812 1.064 12.148 1.00 98.25 94 HIS A CA 1
ATOM 733 C C . HIS A 1 94 ? -9.806 1.007 11.000 1.00 98.25 94 HIS A C 1
ATOM 735 O O . HIS A 1 94 ? -9.324 -0.073 10.655 1.00 98.25 94 HIS A O 1
ATOM 741 N N . ILE A 1 95 ? -9.472 2.164 10.428 1.00 98.50 95 ILE A N 1
ATOM 742 C CA . ILE A 1 95 ? -8.494 2.282 9.343 1.00 98.50 95 ILE A CA 1
ATOM 743 C C . ILE A 1 95 ? -7.449 3.333 9.719 1.00 98.50 95 ILE A C 1
ATOM 745 O O . ILE A 1 95 ? -7.746 4.522 9.855 1.00 98.50 95 ILE A O 1
ATOM 749 N N . LEU A 1 96 ? -6.203 2.882 9.862 1.00 98.56 96 LEU A N 1
ATOM 750 C CA . LEU A 1 96 ? -5.036 3.748 9.986 1.00 98.56 96 LEU A CA 1
ATOM 751 C C . LEU A 1 96 ? -4.484 4.026 8.581 1.00 98.56 96 LEU A C 1
ATOM 753 O O . LEU A 1 96 ? -3.821 3.181 7.986 1.00 98.56 96 LEU A O 1
ATOM 757 N N . ASN A 1 97 ? -4.775 5.207 8.048 1.00 98.38 97 ASN A N 1
ATOM 758 C CA . ASN A 1 97 ? -4.280 5.666 6.757 1.00 98.38 97 ASN A CA 1
ATOM 759 C C . ASN A 1 97 ? -2.985 6.467 6.956 1.00 98.38 97 ASN A C 1
ATOM 761 O O . ASN A 1 97 ? -3.033 7.617 7.389 1.00 98.38 97 ASN A O 1
ATOM 765 N N . VAL A 1 98 ? -1.842 5.862 6.634 1.00 98.06 98 VAL A N 1
ATOM 766 C CA . VAL A 1 98 ? -0.514 6.500 6.732 1.00 98.06 98 VAL A CA 1
ATOM 767 C C . VAL A 1 98 ? -0.012 7.093 5.410 1.00 98.06 98 VAL A C 1
ATOM 769 O O . VAL A 1 98 ? 1.093 7.625 5.353 1.00 98.06 98 VAL A O 1
ATOM 772 N N . ALA A 1 99 ? -0.789 6.991 4.331 1.00 95.94 99 ALA A N 1
ATOM 773 C CA . ALA A 1 99 ? -0.313 7.326 2.997 1.00 95.94 99 ALA A CA 1
ATOM 774 C C . ALA A 1 99 ? -0.497 8.816 2.665 1.00 95.94 99 ALA A C 1
ATOM 776 O O . ALA A 1 99 ? -1.568 9.409 2.851 1.00 95.94 99 ALA A O 1
ATOM 777 N N . TYR A 1 100 ? 0.553 9.424 2.114 1.00 95.88 100 TYR A N 1
ATOM 778 C CA . TYR A 1 100 ? 0.489 10.777 1.571 1.00 95.88 100 TYR A CA 1
ATOM 779 C C . TYR A 1 100 ? -0.461 10.851 0.366 1.00 95.88 100 TYR A C 1
ATOM 781 O O . TYR A 1 100 ? -0.425 10.012 -0.528 1.00 95.88 100 TYR A O 1
ATOM 789 N N . GLY A 1 101 ? -1.318 11.875 0.325 1.00 94.44 101 GLY A N 1
ATOM 790 C CA . GLY A 1 101 ? -2.226 12.118 -0.807 1.00 94.44 101 GLY A CA 1
ATOM 791 C C . GLY A 1 101 ? -3.448 11.190 -0.896 1.00 94.44 101 GLY A C 1
ATOM 792 O O . GLY A 1 101 ? -4.364 11.478 -1.662 1.00 94.44 101 GLY A O 1
ATOM 793 N N . VAL A 1 102 ? -3.535 10.143 -0.070 1.00 95.06 102 VAL A N 1
ATOM 794 C CA . VAL A 1 102 ? -4.643 9.173 -0.109 1.00 95.06 102 VAL A CA 1
ATOM 795 C C . VAL A 1 102 ? -5.811 9.633 0.759 1.00 95.06 102 VAL A C 1
ATOM 797 O O . VAL A 1 102 ? -5.638 9.984 1.929 1.00 95.06 102 VAL A O 1
ATOM 800 N N . GLN A 1 103 ? -7.020 9.670 0.205 1.00 95.69 103 GLN A N 1
ATOM 801 C CA . GLN A 1 103 ? -8.227 10.094 0.924 1.00 95.69 103 GLN A CA 1
ATOM 802 C C . GLN A 1 103 ? -8.899 8.935 1.674 1.00 95.69 103 GLN A C 1
ATOM 804 O O . GLN A 1 103 ? -8.773 7.776 1.290 1.00 95.69 103 GLN A O 1
ATOM 809 N N . ASN A 1 104 ? -9.647 9.266 2.729 1.00 97.69 104 ASN A N 1
ATOM 810 C CA . ASN A 1 104 ? -10.504 8.312 3.432 1.00 97.69 104 ASN A CA 1
ATOM 811 C C . ASN A 1 104 ? -11.846 8.257 2.697 1.00 97.69 104 ASN A C 1
ATOM 813 O O . ASN A 1 104 ? -12.565 9.253 2.686 1.00 97.69 104 ASN A O 1
ATOM 817 N N . VAL A 1 105 ? -12.162 7.129 2.063 1.00 97.19 105 VAL A N 1
ATOM 818 C CA . VAL A 1 105 ? -13.297 7.042 1.124 1.00 97.19 105 VAL A CA 1
ATOM 819 C C . VAL A 1 105 ? -14.638 6.818 1.826 1.00 97.19 105 VAL A C 1
ATOM 821 O O . VAL A 1 105 ? -15.670 7.247 1.322 1.00 97.19 105 VAL A O 1
ATOM 824 N N . PHE A 1 106 ? -14.629 6.214 3.016 1.00 97.50 106 PHE A N 1
ATOM 825 C CA . PHE A 1 106 ? -15.848 5.845 3.748 1.00 97.50 106 PHE A CA 1
ATOM 826 C C . PHE A 1 106 ? -15.882 6.425 5.177 1.00 97.50 106 PHE A C 1
ATOM 828 O O . PHE A 1 106 ? -16.022 5.659 6.134 1.00 97.50 106 PHE A O 1
ATOM 835 N N . PRO A 1 107 ? -15.689 7.746 5.367 1.00 96.50 107 PRO A N 1
ATOM 836 C CA . PRO A 1 107 ? -15.488 8.348 6.691 1.00 96.50 107 PRO A CA 1
ATOM 837 C C . PRO A 1 107 ? -16.675 8.168 7.648 1.00 96.50 107 PRO A C 1
ATOM 839 O O . PRO A 1 107 ? -16.472 8.179 8.857 1.00 96.50 107 PRO A O 1
ATOM 842 N N . ASP A 1 108 ? -17.883 7.964 7.119 1.00 97.12 108 ASP A N 1
ATOM 843 C CA . ASP A 1 108 ? -19.100 7.771 7.917 1.00 97.12 108 ASP A CA 1
ATOM 844 C C . ASP A 1 108 ? -19.295 6.317 8.391 1.00 97.12 108 ASP A C 1
ATOM 846 O O . ASP A 1 108 ? -20.163 6.042 9.216 1.00 97.12 108 ASP A O 1
ATOM 850 N N . GLU A 1 109 ? -18.507 5.367 7.875 1.00 96.88 109 GLU A N 1
ATOM 851 C CA . GLU A 1 109 ? -18.689 3.931 8.135 1.00 96.88 109 GLU A CA 1
ATOM 852 C C . GLU A 1 109 ? -17.559 3.277 8.929 1.00 96.88 109 GLU A C 1
ATOM 854 O O . GLU A 1 109 ? -17.752 2.192 9.483 1.00 96.88 109 GLU A O 1
ATOM 859 N N . PHE A 1 110 ? -16.382 3.900 8.960 1.00 97.56 110 PHE A N 1
ATOM 860 C CA . PHE A 1 110 ? -15.209 3.383 9.656 1.00 97.56 110 PHE A CA 1
ATOM 861 C C . PHE A 1 110 ? -14.560 4.499 10.463 1.00 97.56 110 PHE A C 1
ATOM 863 O O . PHE A 1 110 ? -14.541 5.657 10.048 1.00 97.56 110 PHE A O 1
ATOM 870 N N . THR A 1 111 ? -13.956 4.143 11.590 1.00 98.00 111 THR A N 1
ATOM 871 C CA . THR A 1 111 ? -13.160 5.087 12.370 1.00 98.00 111 THR A CA 1
ATOM 872 C C . THR A 1 111 ? -11.793 5.243 11.715 1.00 98.00 111 THR A C 1
ATOM 874 O O . THR A 1 111 ? -11.023 4.285 11.632 1.00 98.00 111 THR A O 1
ATOM 877 N N . TYR A 1 112 ? -11.460 6.451 11.264 1.00 98.31 112 TYR A N 1
ATOM 878 C CA . TYR A 1 112 ? -10.173 6.715 10.626 1.00 98.31 112 TYR A CA 1
ATOM 879 C C . TYR A 1 112 ? -9.188 7.424 11.545 1.00 98.31 112 TYR A C 1
ATOM 881 O O . TYR A 1 112 ? -9.531 8.372 12.251 1.00 98.31 112 TYR A O 1
ATOM 889 N N . LYS A 1 113 ? -7.917 7.060 11.390 1.00 98.25 113 LYS A N 1
ATOM 890 C CA . LYS A 1 113 ? -6.781 7.911 11.733 1.00 98.25 113 LYS A CA 1
ATOM 891 C C . LYS A 1 113 ? -5.980 8.156 10.467 1.00 98.25 113 LYS A C 1
ATOM 893 O O . LYS A 1 113 ? -5.523 7.202 9.848 1.00 98.25 113 LYS A O 1
ATOM 898 N N . LYS A 1 114 ? -5.824 9.420 10.067 1.00 97.81 114 LYS A N 1
ATOM 899 C CA . LYS A 1 114 ? -5.000 9.787 8.912 1.00 97.81 114 LYS A CA 1
ATOM 900 C C . LYS A 1 114 ? -3.718 10.472 9.367 1.00 97.81 114 LYS A C 1
ATOM 902 O O . LYS A 1 114 ? -3.786 11.487 10.053 1.00 97.81 114 LYS A O 1
ATOM 907 N N . LEU A 1 115 ? -2.582 9.943 8.931 1.00 97.69 115 LEU A N 1
ATOM 908 C CA . LEU A 1 115 ? -1.255 10.525 9.086 1.00 97.69 115 LEU A CA 1
ATOM 909 C C . LEU A 1 115 ? -0.634 10.609 7.695 1.00 97.69 115 LEU A C 1
ATOM 911 O O . LEU A 1 115 ? -0.501 9.608 7.009 1.00 97.69 115 LEU A O 1
ATOM 915 N N . SER A 1 116 ? -0.316 11.812 7.229 1.00 96.69 116 SER A N 1
ATOM 916 C CA . SER A 1 116 ? 0.181 12.005 5.865 1.00 96.69 116 SER A CA 1
ATOM 917 C C . SER A 1 116 ? 1.698 11.807 5.824 1.00 96.69 116 SER A C 1
ATOM 919 O O . SER A 1 116 ? 2.435 12.787 5.915 1.00 96.69 116 SER A O 1
ATOM 921 N N . ILE A 1 117 ? 2.158 10.558 5.706 1.00 97.44 117 ILE A N 1
ATOM 922 C CA . ILE A 1 117 ? 3.584 10.198 5.741 1.00 97.44 117 ILE A CA 1
ATOM 923 C C . ILE A 1 117 ? 4.111 10.023 4.311 1.00 97.44 117 ILE A C 1
ATOM 925 O O . ILE A 1 117 ? 3.504 9.334 3.490 1.00 97.44 117 ILE A O 1
ATOM 929 N N . LEU A 1 118 ? 5.230 10.681 4.003 1.00 96.69 118 LEU A N 1
ATOM 930 C CA . LEU A 1 118 ? 5.922 10.545 2.722 1.00 96.69 118 LEU A CA 1
ATOM 931 C C . LEU A 1 118 ? 6.790 9.280 2.721 1.00 96.69 118 LEU A C 1
ATOM 933 O O . LEU A 1 118 ? 7.523 9.032 3.675 1.00 96.69 118 LEU A O 1
ATOM 937 N N . ASP A 1 119 ? 6.749 8.517 1.629 1.00 95.00 119 ASP A N 1
ATOM 938 C CA . ASP A 1 119 ? 7.649 7.379 1.404 1.00 95.00 119 ASP A CA 1
ATOM 939 C C . ASP A 1 119 ? 8.974 7.870 0.808 1.00 95.00 119 ASP A C 1
ATOM 941 O O . ASP A 1 119 ? 9.267 7.712 -0.377 1.00 95.00 119 ASP A O 1
ATOM 945 N N . LEU A 1 120 ? 9.726 8.597 1.634 1.00 95.75 120 LEU A N 1
ATOM 946 C CA . LEU A 1 120 ? 11.028 9.155 1.286 1.00 95.75 120 LEU A CA 1
ATOM 947 C C . LEU A 1 120 ? 12.061 8.739 2.337 1.00 95.75 120 LEU A C 1
ATOM 949 O O . LEU A 1 120 ? 11.721 8.747 3.525 1.00 95.75 120 LEU A O 1
ATOM 953 N N . PRO A 1 121 ? 13.318 8.450 1.947 1.00 96.19 121 PRO A N 1
ATOM 954 C CA . PRO A 1 121 ? 14.388 8.100 2.886 1.00 96.19 121 PRO A CA 1
ATOM 955 C C . PRO A 1 121 ? 14.612 9.134 3.997 1.00 96.19 121 PRO A C 1
ATOM 957 O O . PRO A 1 121 ? 15.056 8.784 5.087 1.00 96.19 121 PRO A O 1
ATOM 960 N N . GLU A 1 122 ? 14.310 10.405 3.729 1.00 97.25 122 GLU A N 1
ATOM 961 C CA . GLU A 1 122 ? 14.470 11.520 4.663 1.00 97.25 122 GLU A CA 1
ATOM 962 C C . GLU A 1 122 ? 13.327 11.626 5.684 1.00 97.25 122 GLU A C 1
ATOM 964 O O . GLU A 1 122 ? 13.424 12.398 6.640 1.00 97.25 122 GLU A O 1
ATOM 969 N N . THR A 1 123 ? 12.233 10.883 5.495 1.00 97.62 123 THR A N 1
ATOM 970 C CA . THR A 1 123 ? 11.087 10.937 6.403 1.00 97.62 123 THR A CA 1
ATOM 971 C C . THR A 1 123 ? 11.395 10.155 7.675 1.00 97.62 123 THR A C 1
ATOM 973 O O . THR A 1 123 ? 11.534 8.933 7.648 1.00 97.62 123 THR A O 1
ATOM 976 N N . ASP A 1 124 ? 11.433 10.841 8.820 1.00 97.44 124 ASP A N 1
ATOM 977 C CA . ASP A 1 124 ? 11.508 10.177 10.123 1.00 97.44 124 ASP A CA 1
ATOM 978 C C . ASP A 1 124 ? 10.160 9.531 10.477 1.00 97.44 124 ASP A C 1
ATOM 980 O O . ASP A 1 124 ? 9.331 10.090 11.203 1.00 97.44 124 ASP A O 1
ATOM 984 N N . ILE A 1 125 ? 9.943 8.324 9.956 1.00 97.38 125 ILE A N 1
ATOM 985 C CA . ILE A 1 125 ? 8.732 7.542 10.212 1.00 97.38 125 ILE A CA 1
ATOM 986 C C . ILE A 1 125 ? 8.581 7.160 11.691 1.00 97.38 125 ILE A C 1
ATOM 988 O O . ILE A 1 125 ? 7.465 6.917 12.150 1.00 97.38 125 ILE A O 1
ATOM 992 N N . THR A 1 126 ? 9.679 7.127 12.456 1.00 97.88 126 THR A N 1
ATOM 993 C CA . THR A 1 126 ? 9.654 6.682 13.856 1.00 97.88 126 THR A CA 1
ATOM 994 C C . THR A 1 126 ? 8.947 7.685 14.759 1.00 97.88 126 THR A C 1
ATOM 996 O O . THR A 1 126 ? 8.289 7.286 15.721 1.00 97.88 126 THR A O 1
ATOM 999 N N . SER A 1 127 ? 8.979 8.970 14.393 1.00 97.69 127 SER A N 1
ATOM 1000 C CA . SER A 1 127 ? 8.248 10.033 15.087 1.00 97.69 127 SER A CA 1
ATOM 1001 C C . SER A 1 127 ? 6.724 9.820 15.110 1.00 97.69 127 SER A C 1
ATOM 1003 O O . SER A 1 127 ? 6.062 10.257 16.051 1.00 97.69 127 SER A O 1
ATOM 1005 N N . TYR A 1 128 ? 6.166 9.085 14.139 1.00 98.06 128 TYR A N 1
ATOM 1006 C CA . TYR A 1 128 ? 4.728 8.792 14.035 1.00 98.06 128 TYR A CA 1
ATOM 1007 C C . TYR A 1 128 ? 4.308 7.526 14.790 1.00 98.06 128 TYR A C 1
ATOM 1009 O O . TYR A 1 128 ? 3.122 7.317 15.053 1.00 98.06 128 TYR A O 1
ATOM 1017 N N . PHE A 1 129 ? 5.260 6.660 15.147 1.00 98.25 129 PHE A N 1
ATOM 1018 C CA . PHE A 1 129 ? 4.965 5.361 15.752 1.00 98.25 129 PHE A CA 1
ATOM 1019 C C . PHE A 1 129 ? 4.131 5.449 17.034 1.00 98.25 129 PHE A C 1
ATOM 1021 O O . PHE A 1 129 ? 3.172 4.683 17.131 1.00 98.25 129 PHE A O 1
ATOM 1028 N N . PRO A 1 130 ? 4.406 6.360 17.992 1.00 98.38 130 PRO A N 1
ATOM 1029 C CA . PRO A 1 130 ? 3.604 6.447 19.211 1.00 98.38 130 PRO A CA 1
ATOM 1030 C C . PRO A 1 130 ? 2.114 6.664 18.927 1.00 98.38 130 PRO A C 1
ATOM 1032 O O . PRO A 1 130 ? 1.263 6.016 19.533 1.00 98.38 130 PRO A O 1
ATOM 1035 N N . GLU A 1 131 ? 1.797 7.528 17.963 1.00 98.00 131 GLU A N 1
ATOM 1036 C CA . GLU A 1 131 ? 0.423 7.848 17.582 1.00 98.00 131 GLU A CA 1
ATOM 1037 C C . GLU A 1 131 ? -0.253 6.691 16.832 1.00 98.00 131 GLU A C 1
ATOM 1039 O O . GLU A 1 131 ? -1.399 6.345 17.132 1.00 98.00 131 GLU A O 1
ATOM 1044 N N . CYS A 1 132 ? 0.468 6.037 15.914 1.00 98.38 132 CYS A N 1
ATOM 1045 C CA . CYS A 1 132 ? -0.000 4.825 15.238 1.00 98.38 132 CYS A CA 1
ATOM 1046 C C . CYS A 1 132 ? -0.304 3.701 16.236 1.00 98.38 132 CYS A C 1
ATOM 1048 O O . CYS A 1 132 ? -1.362 3.075 16.170 1.00 98.38 132 CYS A O 1
ATOM 1050 N N . PHE A 1 133 ? 0.618 3.440 17.165 1.00 97.94 133 PHE A N 1
ATOM 1051 C CA . PHE A 1 133 ? 0.477 2.374 18.154 1.00 97.94 133 PHE A CA 1
ATOM 1052 C C . PHE A 1 133 ? -0.681 2.639 19.104 1.00 97.94 133 PHE A C 1
ATOM 1054 O O . PHE A 1 133 ? -1.430 1.714 19.405 1.00 97.94 133 PHE A O 1
ATOM 1061 N N . HIS A 1 134 ? -0.860 3.891 19.526 1.00 98.12 134 HIS A N 1
ATOM 1062 C CA . HIS A 1 134 ? -1.992 4.276 20.356 1.00 98.12 134 HIS A CA 1
ATOM 1063 C C . HIS A 1 134 ? -3.326 3.974 19.661 1.00 98.12 134 HIS A C 1
ATOM 1065 O O . HIS A 1 134 ? -4.149 3.261 20.225 1.00 98.12 134 HIS A O 1
ATOM 1071 N N . PHE A 1 135 ? -3.496 4.405 18.405 1.00 98.31 135 PHE A N 1
ATOM 1072 C CA . PHE A 1 135 ? -4.716 4.134 17.637 1.00 98.31 135 PHE A CA 1
ATOM 1073 C C . PHE A 1 135 ? -4.981 2.631 17.448 1.00 98.31 135 PHE A C 1
ATOM 1075 O O . PHE A 1 135 ? -6.110 2.168 17.607 1.00 98.31 135 PHE A O 1
ATOM 1082 N N . ILE A 1 136 ? -3.939 1.857 17.125 1.00 97.69 136 ILE A N 1
ATOM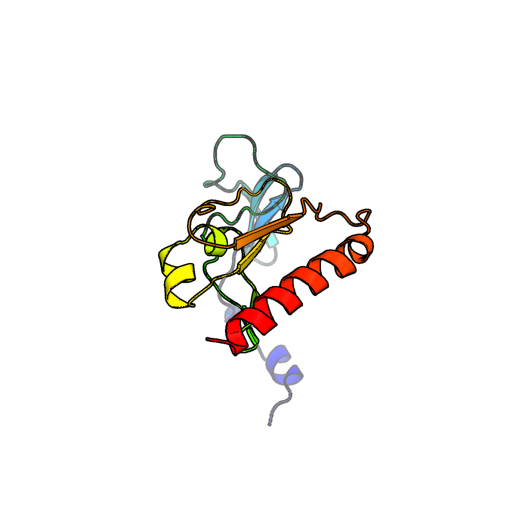 1083 C CA . ILE A 1 136 ? -4.054 0.402 16.955 1.00 97.69 136 ILE A CA 1
ATOM 1084 C C . ILE A 1 136 ? -4.485 -0.264 18.268 1.00 97.69 136 ILE A C 1
ATOM 1086 O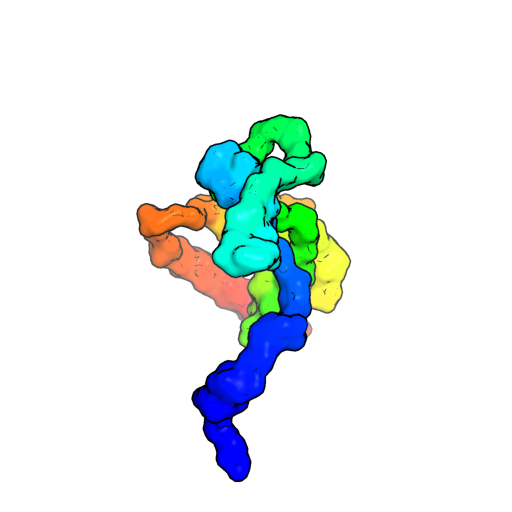 O . ILE A 1 136 ? -5.343 -1.148 18.253 1.00 97.69 136 ILE A O 1
ATOM 1090 N N . GLU A 1 137 ? -3.909 0.147 19.397 1.00 96.88 137 GLU A N 1
ATOM 1091 C CA . GLU A 1 137 ? -4.218 -0.442 20.700 1.00 96.88 137 GLU A CA 1
ATOM 1092 C C . GLU A 1 137 ? -5.632 -0.080 21.176 1.00 96.88 137 GLU A C 1
ATOM 1094 O O . GLU A 1 137 ? -6.355 -0.955 21.65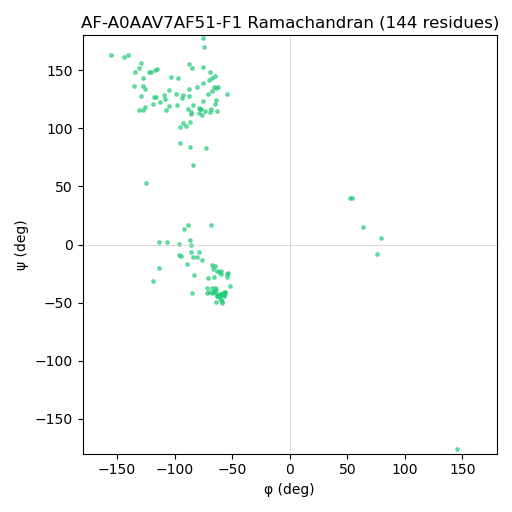4 1.00 96.88 137 GLU A O 1
ATOM 1099 N N . GLU A 1 138 ? -6.076 1.163 20.977 1.00 96.19 138 GLU A N 1
ATOM 1100 C CA . GLU A 1 138 ? -7.458 1.569 21.262 1.00 96.19 138 GLU A CA 1
ATOM 1101 C C . GLU A 1 138 ? -8.468 0.755 20.446 1.00 96.19 138 GLU A C 1
ATOM 1103 O O . GLU A 1 138 ? -9.414 0.196 21.008 1.00 96.19 138 GLU A O 1
ATOM 1108 N N . ALA A 1 139 ? -8.236 0.618 19.137 1.00 95.81 139 ALA A N 1
ATOM 1109 C CA . ALA A 1 139 ? -9.087 -0.182 18.262 1.00 95.81 139 ALA A CA 1
ATOM 11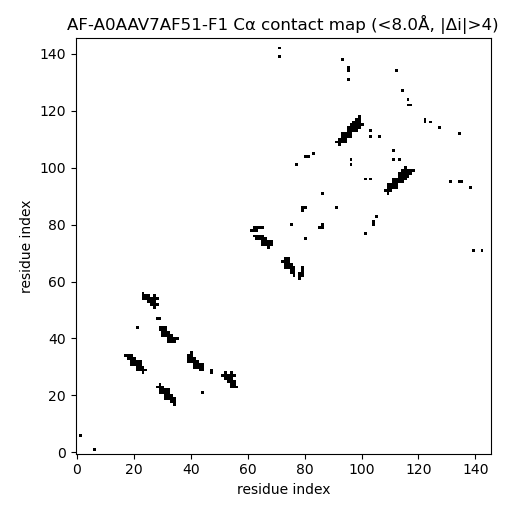10 C C . ALA A 1 139 ? -9.134 -1.654 18.710 1.00 95.81 139 ALA A C 1
ATOM 1112 O O . ALA A 1 139 ? -10.202 -2.268 18.758 1.00 95.81 139 ALA A O 1
ATOM 1113 N N . ARG A 1 140 ? -7.983 -2.222 19.095 1.00 94.06 140 ARG A N 1
ATOM 1114 C CA . ARG A 1 140 ? -7.879 -3.606 19.576 1.00 94.06 140 ARG A CA 1
ATOM 1115 C C . ARG A 1 140 ? -8.703 -3.839 20.842 1.00 94.06 140 ARG A C 1
ATOM 1117 O O . ARG A 1 140 ? -9.382 -4.860 20.943 1.00 94.06 140 ARG A O 1
ATOM 1124 N N . LEU A 1 141 ? -8.640 -2.917 21.804 1.00 92.19 141 LEU A N 1
ATOM 1125 C CA . LEU A 1 141 ? -9.388 -3.020 23.059 1.00 92.19 141 LEU A CA 1
ATOM 1126 C C . LEU A 1 141 ? -10.897 -2.901 22.836 1.00 92.19 141 LEU A C 1
ATOM 1128 O O . LEU A 1 141 ? -11.653 -3.640 23.460 1.00 92.19 141 LEU A O 1
ATOM 1132 N N . GLN A 1 142 ? -11.337 -2.043 21.912 1.00 86.06 142 GLN A N 1
ATOM 1133 C CA . GLN A 1 142 ? -12.753 -1.930 21.558 1.00 86.06 142 GLN A CA 1
ATOM 1134 C C . GLN A 1 142 ? -13.292 -3.223 20.942 1.00 86.06 142 GLN A C 1
ATOM 1136 O O . GLN A 1 142 ? -14.370 -3.666 21.317 1.00 86.06 142 GLN A O 1
ATOM 1141 N N . VAL A 1 143 ? -12.525 -3.871 20.058 1.00 73.88 143 VAL A N 1
ATOM 1142 C CA . VAL A 1 143 ? -12.928 -5.135 19.417 1.00 73.88 143 VAL A CA 1
ATOM 1143 C C . VAL A 1 143 ? -13.032 -6.292 20.418 1.00 73.88 143 VAL A C 1
ATOM 1145 O O . VAL A 1 143 ? -13.824 -7.198 20.203 1.00 73.88 143 VAL A O 1
ATOM 1148 N N . MET A 1 144 ? -12.279 -6.276 21.522 1.00 64.06 144 MET A N 1
ATOM 1149 C CA . MET A 1 144 ? -12.365 -7.319 22.559 1.00 64.06 144 MET A CA 1
ATOM 1150 C C . MET A 1 144 ? -13.595 -7.201 23.472 1.00 64.06 144 MET A C 1
ATOM 1152 O O . MET A 1 144 ? -13.861 -8.125 24.239 1.00 64.06 144 MET A O 1
ATOM 1156 N N . ILE A 1 145 ? -14.301 -6.070 23.440 1.00 55.56 145 ILE A N 1
ATOM 1157 C CA . ILE A 1 145 ? -15.458 -5.796 24.307 1.00 55.56 145 ILE A CA 1
ATOM 1158 C C . ILE A 1 145 ? -16.786 -6.160 23.608 1.00 55.56 145 ILE A C 1
ATOM 1160 O O . ILE A 1 145 ? -17.827 -6.204 24.264 1.00 55.56 145 ILE A O 1
ATOM 1164 N N . VAL A 1 146 ? -16.753 -6.468 22.305 1.00 43.62 146 VAL A N 1
ATOM 1165 C CA . VAL A 1 146 ? -17.917 -6.849 21.480 1.00 43.62 146 VAL A CA 1
ATOM 1166 C C . VAL A 1 146 ? -17.896 -8.341 21.170 1.00 43.62 146 VAL A C 1
ATOM 1168 O O . VAL A 1 146 ? -18.986 -8.953 21.195 1.00 43.62 146 VAL A O 1
#

Foldseek 3Di:
DDDPVRCVVPDDPVPDDFDWDWAQAQQRFTWIWGDDPNDTDIDGDPPRDPDRGHRDDDDPDQDLDWDPPDLQDIDDDLSVQQDPVNCVVSPAAEDEAQDAPRDRNCVPRHHYDYHHFDPDPPTPPVVCVVVVVVRSVVSVVVVVVD

Organism: Engystomops pustulosus (NCBI:txid76066)

InterPro domains:
  IPR029021 Protein-tyrosine phosphatase-like [G3DSA:3.90.190.10] (62-145)
  IPR029021 Protein-tyrosine phosphatase-like [SSF52799] (64-140)

pLDDT: mean 91.75, std 8.33, range [43.62, 98.56]

Nearest PDB structures (foldseek):
  4d3p-assembly1_A  TM=9.887E-01  e=7.774E-10  Homo sapiens
  3s4e-assembly1_A  TM=9.901E-01  e=2.054E-09  Homo sapiens
  4d3r-assembly1_A  TM=9.919E-01  e=2.495E-09  Homo sapiens
  3ezz-assembly1_B  TM=9.784E-01  e=5.033E-05  Homo sapiens
  6d65-assembly2_C  TM=9.663E-01  e=6.958E-05  Escherichia coli K-12

Secondary structure (DSSP, 8-state):
---HHHHHHH--GGGSPP-EEEEE-TT--EEEEEEETTEEEEEE-TT--SS---SS----S----EEEEETTEEEE-HHHHH-HHHHHHTT--EEEEEETT---S-TTTSEEEEEEE--STT--GGGGHHHHHHHHHHHHHHHTT-

Solvent-accessible surface area (backbone atoms only — not comparable to full-atom values): 9345 Å² total; per-residue (Å²): 132,82,51,74,69,56,53,58,72,70,50,62,73,85,74,52,79,90,63,70,47,80,44,55,38,75,77,26,52,46,30,35,38,32,77,53,96,95,39,80,46,75,43,75,38,89,83,60,73,92,69,95,50,55,43,52,86,84,79,85,73,80,54,71,61,71,48,74,81,45,102,90,40,74,46,64,45,71,54,31,70,67,33,65,67,59,37,58,74,71,64,60,55,66,45,81,44,53,51,54,96,64,80,80,78,55,70,93,77,33,52,72,45,80,43,78,43,66,98,45,96,86,50,72,64,70,78,49,43,66,63,53,51,49,55,53,50,54,53,53,56,57,63,74,76,110

Sequence (146 aa):
MLSLGDEIKGFSKNRLKKQCTRVTSLSGKRIIETWKDSLVHVVDDPDQPDGPACGYVQDLSLDLQIGVIKPWLLLGSQDVAQDHNILKKYKVTHILNVAYGVQNVFPDEFTYKKLSILDLPETDITSYFPECFHFIEEARLQVMIV